Protein AF-A0A2K5QHI3-F1 (afdb_monomer_lite)

Structure (mmCIF, N/CA/C/O backbone):
data_AF-A0A2K5QHI3-F1
#
_entry.id   AF-A0A2K5QHI3-F1
#
loop_
_atom_site.group_PDB
_atom_site.id
_atom_site.type_symbol
_atom_site.label_atom_id
_atom_site.label_alt_id
_atom_site.label_comp_id
_atom_site.label_asym_id
_atom_site.label_entity_id
_atom_site.label_seq_id
_atom_site.pdbx_PDB_ins_code
_atom_site.Cartn_x
_atom_site.Cartn_y
_atom_site.Cartn_z
_atom_site.occupancy
_atom_site.B_iso_or_equiv
_atom_site.auth_seq_id
_atom_site.auth_comp_id
_atom_site.auth_asym_id
_atom_site.auth_atom_id
_atom_site.pdbx_PDB_model_num
ATOM 1 N N . GLY A 1 1 ? 65.415 -45.381 -65.320 1.00 35.25 1 GLY A N 1
ATOM 2 C CA . GLY A 1 1 ? 64.115 -45.342 -66.019 1.00 35.25 1 GLY A CA 1
ATOM 3 C C . GLY A 1 1 ?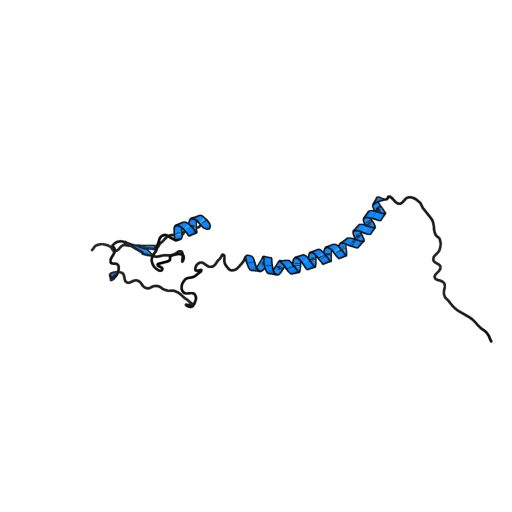 63.201 -44.459 -65.201 1.00 35.25 1 GLY A C 1
ATOM 4 O O . GLY A 1 1 ? 63.274 -44.567 -63.990 1.00 35.25 1 GLY A O 1
ATOM 5 N N . SER A 1 2 ? 62.505 -43.468 -65.769 1.00 30.81 2 SER A N 1
ATOM 6 C CA . SER A 1 2 ? 61.352 -43.674 -66.675 1.00 30.81 2 SER A CA 1
ATOM 7 C C . SER A 1 2 ? 60.269 -44.454 -65.902 1.00 30.81 2 SER A C 1
ATOM 9 O O . SER A 1 2 ? 60.584 -45.538 -65.431 1.00 30.81 2 SER A O 1
ATOM 11 N N . LEU A 1 3 ? 59.031 -44.004 -65.668 1.00 31.75 3 LEU A N 1
ATOM 12 C CA . LEU A 1 3 ? 58.105 -43.295 -66.554 1.00 31.75 3 LEU A CA 1
ATOM 13 C C . LEU A 1 3 ? 56.813 -42.960 -65.751 1.00 31.75 3 LEU A C 1
ATOM 15 O O . LEU A 1 3 ? 56.344 -43.831 -65.028 1.00 31.75 3 LEU A O 1
ATOM 19 N N . SER A 1 4 ? 56.295 -41.731 -65.911 1.00 35.56 4 SER A N 1
ATOM 20 C CA . SER A 1 4 ? 54.881 -41.305 -66.125 1.00 35.56 4 SER A CA 1
ATOM 21 C C . SER A 1 4 ? 53.744 -41.657 -65.134 1.00 35.56 4 SER A C 1
ATOM 23 O O . SER A 1 4 ? 53.635 -42.779 -64.663 1.00 35.56 4 SER A O 1
ATOM 25 N N . SER A 1 5 ? 53.004 -40.639 -64.649 1.00 37.91 5 SER A N 1
ATOM 26 C CA . SER A 1 5 ? 51.679 -40.111 -65.109 1.00 37.91 5 SER A CA 1
ATOM 27 C C . SER A 1 5 ? 50.505 -40.994 -64.644 1.00 37.91 5 SER A C 1
ATOM 29 O O . SER A 1 5 ? 50.601 -42.208 -64.668 1.00 37.91 5 SER A O 1
ATOM 31 N N . GLU A 1 6 ? 49.453 -40.474 -64.005 1.00 40.00 6 GLU A N 1
ATOM 32 C CA . GLU A 1 6 ? 48.349 -39.739 -64.635 1.00 40.00 6 GLU A CA 1
ATOM 33 C C . GLU A 1 6 ? 47.723 -38.718 -63.656 1.00 40.00 6 GLU A C 1
ATOM 35 O O . GLU A 1 6 ? 47.179 -39.075 -62.609 1.00 40.00 6 GLU A O 1
ATOM 40 N N . LEU A 1 7 ? 47.772 -37.435 -64.028 1.00 38.41 7 LEU A N 1
ATOM 41 C CA . LEU A 1 7 ? 46.870 -36.387 -63.548 1.00 38.41 7 LEU A CA 1
ATOM 42 C C . LEU A 1 7 ? 45.583 -36.462 -64.385 1.00 38.41 7 LEU A C 1
ATOM 44 O O . LEU A 1 7 ? 45.653 -36.369 -65.607 1.00 38.41 7 LEU A O 1
ATOM 48 N N . PHE A 1 8 ? 44.415 -36.529 -63.747 1.00 31.91 8 PHE A N 1
ATOM 49 C CA . PHE A 1 8 ? 43.147 -36.216 -64.413 1.00 31.91 8 PHE A CA 1
ATOM 50 C C . PHE A 1 8 ? 42.975 -34.689 -64.497 1.00 31.91 8 PHE A C 1
ATOM 52 O O . PHE A 1 8 ? 42.973 -34.033 -63.452 1.00 31.91 8 PHE A O 1
ATOM 59 N N . PRO A 1 9 ? 42.787 -34.092 -65.688 1.00 40.31 9 PRO A N 1
ATOM 60 C CA . PRO A 1 9 ? 42.396 -32.699 -65.797 1.00 40.31 9 PRO A CA 1
ATOM 61 C C . PRO A 1 9 ? 40.869 -32.608 -65.714 1.00 40.31 9 PRO A C 1
ATOM 63 O O . PRO A 1 9 ? 40.151 -33.090 -66.590 1.00 40.31 9 PRO A O 1
ATOM 66 N N . VAL A 1 10 ? 40.351 -31.952 -64.675 1.00 42.59 10 VAL A N 1
ATOM 67 C CA . VAL A 1 10 ? 38.985 -31.421 -64.724 1.00 42.59 10 VAL A CA 1
ATOM 68 C C . VAL A 1 10 ? 39.030 -30.228 -65.672 1.00 42.59 10 VAL A C 1
ATOM 70 O O . VAL A 1 10 ? 39.471 -29.137 -65.319 1.00 42.59 10 VAL A O 1
ATOM 73 N N . SER A 1 11 ? 38.647 -30.488 -66.918 1.00 38.56 11 SER A N 1
ATOM 74 C CA . SER A 1 11 ? 38.467 -29.492 -67.966 1.00 38.56 11 SER A CA 1
ATOM 75 C C . SER A 1 11 ? 37.352 -28.527 -67.556 1.00 38.56 11 SER A C 1
ATOM 77 O O . SER A 1 11 ? 36.169 -28.846 -67.671 1.00 38.56 11 SER A O 1
ATOM 79 N N . PHE A 1 12 ? 37.723 -27.355 -67.037 1.00 36.59 12 PHE A N 1
ATOM 80 C CA . PHE A 1 12 ? 36.816 -26.218 -66.916 1.00 36.59 12 PHE A CA 1
ATOM 81 C C . PHE A 1 12 ? 36.959 -25.388 -68.193 1.00 36.59 12 PHE A C 1
ATOM 83 O O . PHE A 1 12 ? 37.928 -24.655 -68.391 1.00 36.59 12 PHE A O 1
ATOM 90 N N . CYS A 1 13 ? 36.026 -25.615 -69.111 1.00 35.91 13 CYS A N 1
ATOM 91 C CA . CYS A 1 13 ? 35.947 -24.946 -70.396 1.00 35.91 13 CYS A CA 1
ATOM 92 C C . CYS A 1 13 ? 35.550 -23.473 -70.212 1.00 35.91 13 CYS A C 1
ATOM 94 O O . CYS A 1 13 ? 34.559 -23.183 -69.551 1.00 35.91 13 CYS A O 1
ATOM 96 N N . GLY A 1 14 ? 36.312 -22.584 -70.854 1.00 35.03 14 GLY A N 1
ATOM 97 C CA . GLY A 1 14 ? 35.778 -21.407 -71.541 1.00 35.03 14 GLY A CA 1
ATOM 98 C C . GLY A 1 14 ? 35.283 -20.252 -70.677 1.00 35.03 14 GLY A C 1
ATOM 99 O O . GLY A 1 14 ? 34.148 -20.230 -70.216 1.00 35.03 14 GLY A O 1
ATOM 100 N N . ALA A 1 15 ? 36.114 -19.217 -70.581 1.00 47.47 15 ALA A N 1
ATOM 101 C CA . ALA A 1 15 ? 35.646 -17.861 -70.354 1.00 47.47 15 ALA A CA 1
ATOM 102 C C . ALA A 1 15 ? 34.731 -17.414 -71.510 1.00 47.47 15 ALA A C 1
ATOM 104 O O . ALA A 1 15 ? 35.136 -17.505 -72.664 1.00 47.47 15 ALA A O 1
ATOM 105 N N . GLU A 1 16 ? 33.565 -16.851 -71.197 1.00 36.62 16 GLU A N 1
ATOM 106 C CA . GLU A 1 16 ? 32.873 -15.899 -72.069 1.00 36.62 16 GLU A CA 1
ATOM 107 C C . GLU A 1 16 ? 32.536 -14.655 -71.243 1.00 36.62 16 GLU A C 1
ATOM 109 O O . GLU A 1 16 ? 31.684 -14.645 -70.353 1.00 36.62 16 GLU A O 1
ATOM 114 N N . LEU A 1 17 ? 33.297 -13.600 -71.530 1.00 46.66 17 LEU A N 1
ATOM 115 C CA . LEU A 1 17 ? 33.078 -12.230 -71.098 1.00 46.66 17 LEU A CA 1
ATOM 116 C C . LEU A 1 17 ? 31.817 -11.688 -71.789 1.00 46.66 17 LEU A C 1
ATOM 118 O O . LEU A 1 17 ? 31.891 -11.055 -72.837 1.00 46.66 17 LEU A O 1
ATOM 122 N N . GLY A 1 18 ? 30.653 -11.921 -71.183 1.00 37.00 18 GLY A N 1
ATOM 123 C CA . GLY A 1 18 ? 29.400 -11.245 -71.519 1.00 37.00 18 GLY A CA 1
ATOM 124 C C . GLY A 1 18 ? 29.190 -10.027 -70.622 1.00 37.00 18 GLY A C 1
ATOM 125 O O . GLY A 1 18 ? 28.645 -10.140 -69.524 1.00 37.00 18 GLY A O 1
ATOM 126 N N . ALA A 1 19 ? 29.654 -8.860 -71.067 1.00 48.75 19 ALA A N 1
ATOM 127 C CA . ALA A 1 19 ? 29.453 -7.585 -70.390 1.00 48.75 19 ALA A CA 1
ATOM 128 C C . ALA A 1 19 ? 27.962 -7.203 -70.368 1.00 48.75 19 ALA A C 1
ATOM 130 O O . ALA A 1 19 ? 27.366 -6.886 -71.393 1.00 48.75 19 ALA A O 1
ATOM 131 N N . GLY A 1 20 ? 27.375 -7.223 -69.172 1.00 52.91 20 GLY A N 1
ATOM 132 C CA . GLY A 1 20 ? 26.003 -6.783 -68.921 1.00 52.91 20 GLY A CA 1
ATOM 133 C C . GLY A 1 20 ? 25.566 -6.970 -67.470 1.00 52.91 20 GLY A C 1
ATOM 134 O O . GLY A 1 20 ? 24.401 -7.254 -67.215 1.00 52.91 20 GLY A O 1
ATOM 135 N N . GLN A 1 21 ? 26.485 -6.884 -66.503 1.00 49.38 21 GLN A N 1
ATOM 136 C CA . GLN A 1 21 ? 26.127 -7.020 -65.091 1.00 49.38 21 GLN A CA 1
ATOM 137 C C . GLN A 1 21 ? 25.792 -5.645 -64.518 1.00 49.38 21 GLN A C 1
ATOM 139 O O . GLN A 1 21 ? 26.664 -4.808 -64.292 1.00 49.38 21 GLN A O 1
ATOM 144 N N . SER A 1 22 ? 24.493 -5.421 -64.328 1.00 55.78 22 SER A N 1
ATOM 145 C CA . SER A 1 22 ? 23.953 -4.289 -63.584 1.00 55.78 22 SER A CA 1
ATOM 146 C C . SER A 1 22 ? 24.679 -4.166 -62.242 1.00 55.78 22 SER A C 1
ATOM 148 O O . SER A 1 22 ? 24.716 -5.119 -61.465 1.00 55.78 22 SER A O 1
ATOM 150 N N . LEU A 1 23 ? 25.238 -2.988 -61.948 1.00 55.97 23 LEU A N 1
ATOM 151 C CA . LEU A 1 23 ? 25.932 -2.674 -60.689 1.00 55.97 23 LEU A CA 1
ATOM 152 C C . LEU A 1 23 ? 25.115 -3.095 -59.447 1.00 55.97 23 LEU A C 1
ATOM 154 O O . LEU A 1 23 ? 25.671 -3.431 -58.405 1.00 55.97 23 LEU A O 1
ATOM 158 N N . SER A 1 24 ? 23.787 -3.137 -59.584 1.00 61.69 24 SER A N 1
ATOM 159 C CA . SER A 1 24 ? 22.830 -3.565 -58.565 1.00 61.69 24 SER A CA 1
ATOM 160 C C . SER A 1 24 ? 22.966 -5.036 -58.149 1.00 61.69 24 SER A C 1
ATOM 162 O O . SER A 1 24 ? 22.747 -5.347 -56.981 1.00 61.69 24 SER A O 1
ATOM 164 N N . SER A 1 25 ? 23.318 -5.955 -59.056 1.00 59.97 25 SER A N 1
ATOM 165 C CA . SER A 1 25 ? 23.338 -7.398 -58.757 1.00 59.97 25 SER A CA 1
ATOM 166 C C . SER A 1 25 ? 24.588 -7.837 -57.991 1.00 59.97 25 SER A C 1
ATOM 168 O O . SER A 1 25 ? 24.507 -8.731 -57.148 1.00 59.97 25 SER A O 1
ATOM 170 N N . LEU A 1 26 ? 25.729 -7.184 -58.238 1.00 60.31 26 LEU A N 1
ATOM 171 C CA . LEU A 1 26 ? 26.976 -7.410 -57.493 1.00 60.31 26 LEU A CA 1
ATOM 172 C C . LEU A 1 26 ? 26.860 -6.889 -56.055 1.00 60.31 26 LEU A C 1
ATOM 174 O O . LEU A 1 26 ? 27.150 -7.621 -55.111 1.00 60.31 26 LEU A O 1
ATOM 178 N N . VAL A 1 27 ? 26.317 -5.678 -55.885 1.00 64.50 27 VAL A N 1
ATOM 179 C CA . VAL A 1 27 ? 26.067 -5.078 -54.563 1.00 64.50 27 VAL A CA 1
ATOM 180 C C . VAL A 1 27 ? 25.070 -5.911 -53.749 1.00 64.50 27 VAL A C 1
ATOM 182 O O . VAL A 1 27 ? 25.258 -6.105 -52.549 1.00 64.50 27 VAL A O 1
ATOM 185 N N . PHE A 1 28 ? 24.035 -6.458 -54.396 1.00 72.31 28 PHE A N 1
ATOM 186 C CA . PHE A 1 28 ? 23.046 -7.314 -53.740 1.00 72.31 28 PHE A CA 1
ATOM 187 C C . PHE A 1 28 ? 23.656 -8.633 -53.244 1.00 72.31 28 PHE A C 1
ATOM 189 O O . PHE A 1 28 ? 23.430 -9.028 -52.099 1.00 72.31 28 PHE A O 1
ATOM 196 N N . SER A 1 29 ? 24.484 -9.293 -54.062 1.00 71.38 29 SER A N 1
ATOM 197 C CA . SER A 1 29 ? 25.128 -10.555 -53.675 1.00 71.38 29 SER A CA 1
ATOM 198 C C . SER A 1 29 ? 26.145 -10.387 -52.542 1.00 71.38 29 SER A C 1
ATOM 200 O O . SER A 1 29 ? 26.306 -11.302 -51.730 1.00 71.38 29 SER A O 1
ATOM 202 N N . GLU A 1 30 ? 26.836 -9.250 -52.469 1.00 73.88 30 GLU A N 1
ATOM 203 C CA . GLU A 1 30 ? 27.750 -8.950 -51.362 1.00 73.88 30 GLU A CA 1
ATOM 204 C C . GLU A 1 30 ? 26.997 -8.645 -50.063 1.00 73.88 30 GLU A C 1
ATOM 206 O O . GLU A 1 30 ? 27.368 -9.152 -49.003 1.00 73.88 30 GLU A O 1
ATOM 211 N N . TRP A 1 31 ? 25.880 -7.918 -50.140 1.00 81.19 31 TRP A N 1
ATOM 212 C CA . TRP A 1 31 ? 25.003 -7.679 -48.990 1.00 81.19 31 TRP A CA 1
ATOM 213 C C . TRP A 1 31 ? 24.407 -8.969 -48.416 1.00 81.19 31 TRP A C 1
ATOM 215 O O . TRP A 1 31 ? 24.341 -9.133 -47.196 1.00 81.19 31 TRP A O 1
ATOM 225 N N . LEU A 1 32 ? 24.037 -9.92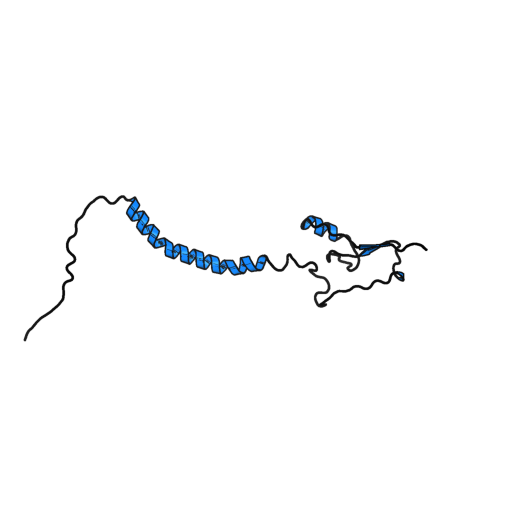6 -49.273 1.00 84.12 32 LEU A N 1
ATOM 226 C CA . LEU A 1 32 ? 23.541 -11.235 -48.838 1.00 84.12 32 LEU A CA 1
ATOM 227 C C . LEU A 1 32 ? 24.570 -12.029 -48.021 1.00 84.12 32 LEU A C 1
ATOM 229 O O . LEU A 1 32 ? 24.183 -12.749 -47.100 1.00 84.12 32 LEU A O 1
ATOM 233 N N . ARG A 1 33 ? 25.873 -11.870 -48.295 1.00 83.56 33 ARG A N 1
ATOM 234 C CA . ARG A 1 33 ? 26.938 -12.522 -47.508 1.00 83.56 33 ARG A CA 1
ATOM 235 C C . ARG A 1 33 ? 27.070 -11.965 -46.090 1.00 83.56 33 ARG A C 1
ATOM 237 O O . ARG A 1 33 ? 27.580 -12.672 -45.225 1.00 83.56 33 ARG A O 1
ATOM 244 N N . LEU A 1 34 ? 26.596 -10.747 -45.826 1.00 86.44 34 LEU A N 1
ATOM 245 C CA . LEU A 1 34 ? 26.654 -10.110 -44.503 1.00 86.44 34 LEU A CA 1
ATOM 246 C C . LEU A 1 34 ? 25.465 -10.465 -43.598 1.00 86.44 34 LEU A C 1
ATOM 248 O O . LEU A 1 34 ? 25.573 -10.371 -42.374 1.00 86.44 34 LEU A O 1
ATOM 252 N N . LEU A 1 35 ? 24.355 -10.937 -44.172 1.00 89.19 35 LEU A N 1
ATOM 253 C CA . LEU A 1 35 ? 23.163 -11.366 -43.434 1.00 89.19 35 LEU A CA 1
ATOM 254 C C . LEU A 1 35 ? 23.425 -12.399 -42.320 1.00 89.19 35 LEU A C 1
ATOM 256 O O . LEU A 1 35 ? 22.908 -12.185 -41.221 1.00 89.19 35 LEU A O 1
ATOM 260 N N . PRO A 1 36 ? 24.216 -13.479 -42.513 1.00 89.50 36 PRO A N 1
ATOM 261 C CA . PRO A 1 36 ? 24.486 -14.425 -41.429 1.00 89.50 36 PRO A CA 1
ATOM 262 C C . PRO A 1 36 ? 25.244 -13.775 -40.267 1.00 89.50 36 PRO A C 1
ATOM 264 O O . PRO A 1 36 ? 24.933 -14.046 -39.110 1.00 89.50 36 PRO A O 1
ATOM 267 N N . PHE A 1 37 ? 26.180 -12.864 -40.544 1.00 91.31 37 PHE A N 1
ATOM 268 C CA . PHE A 1 37 ? 26.930 -12.159 -39.502 1.00 91.31 37 PHE A CA 1
ATOM 269 C C . PHE A 1 37 ? 26.037 -11.198 -38.711 1.00 91.31 37 PHE A C 1
ATOM 271 O O . PHE A 1 37 ? 26.093 -11.177 -37.482 1.00 91.31 37 PHE A O 1
ATOM 278 N N . LEU A 1 38 ? 25.156 -10.460 -39.392 1.00 92.69 38 LEU A N 1
ATOM 279 C CA . LEU A 1 38 ? 24.169 -9.593 -38.743 1.00 92.69 38 LEU A CA 1
ATOM 280 C C . LEU A 1 38 ? 23.166 -10.397 -37.906 1.00 92.69 38 LEU A C 1
ATOM 282 O O . LEU A 1 38 ? 22.851 -10.002 -36.785 1.00 92.69 38 LEU A O 1
ATOM 286 N N . GLY A 1 39 ? 22.712 -11.546 -38.412 1.00 94.25 39 GLY A N 1
ATOM 287 C CA . GLY A 1 39 ? 21.828 -12.456 -37.684 1.00 94.25 39 GLY A CA 1
ATOM 288 C C . GLY A 1 39 ? 22.474 -13.003 -36.410 1.00 94.25 39 GLY A C 1
ATOM 289 O O . GLY A 1 39 ? 21.844 -13.001 -35.354 1.00 94.25 39 GLY A O 1
ATOM 290 N N . VAL A 1 40 ? 23.748 -13.402 -36.478 1.00 95.31 40 VAL A N 1
ATOM 291 C CA . VAL A 1 40 ? 24.509 -13.868 -35.307 1.00 95.31 40 VAL A CA 1
ATOM 292 C C . VAL A 1 40 ? 24.702 -12.742 -34.289 1.00 95.31 40 VAL A C 1
ATOM 294 O O . VAL A 1 40 ? 24.456 -12.955 -33.104 1.00 95.31 40 VAL A O 1
ATOM 297 N N . LEU A 1 41 ? 25.072 -11.533 -34.724 1.00 95.81 41 LEU A N 1
ATOM 298 C CA . LEU A 1 41 ? 25.224 -10.378 -33.828 1.00 95.81 41 LEU A CA 1
ATOM 299 C C . LEU A 1 41 ? 23.901 -9.999 -33.148 1.00 95.81 41 LEU A C 1
ATOM 301 O O . LEU A 1 41 ? 23.878 -9.756 -31.941 1.00 95.81 41 LEU A O 1
ATOM 305 N N . ALA A 1 42 ? 22.794 -10.007 -33.894 1.00 95.00 42 ALA A N 1
ATOM 306 C CA . ALA A 1 42 ? 21.464 -9.754 -33.351 1.00 95.00 42 ALA A CA 1
ATOM 307 C C . ALA A 1 42 ? 21.039 -10.838 -32.348 1.00 95.00 42 ALA A C 1
ATOM 309 O O . ALA A 1 42 ? 20.514 -10.512 -31.282 1.00 95.00 42 ALA A O 1
ATOM 310 N N . LEU A 1 43 ? 21.308 -12.115 -32.643 1.00 95.25 43 LEU A N 1
ATOM 311 C CA . LEU A 1 43 ? 21.000 -13.231 -31.749 1.00 95.25 43 LEU A CA 1
ATOM 312 C C . LEU A 1 43 ? 21.815 -13.157 -30.452 1.00 95.25 43 LEU A C 1
ATOM 314 O O . LEU A 1 43 ? 21.246 -13.288 -29.369 1.00 95.25 43 LEU A O 1
ATOM 318 N N . LEU A 1 44 ? 23.122 -12.900 -30.538 1.00 95.25 44 LEU A N 1
ATOM 319 C CA . LEU A 1 44 ? 23.990 -12.750 -29.367 1.00 95.25 44 LEU A CA 1
ATOM 320 C C . LEU A 1 44 ? 23.589 -11.537 -28.520 1.00 95.25 44 LEU A C 1
ATOM 322 O O . LEU A 1 44 ? 23.470 -11.656 -27.299 1.00 95.25 44 LEU A O 1
ATOM 326 N N . GLY A 1 45 ? 23.300 -10.398 -29.158 1.00 94.94 45 GLY A N 1
ATOM 327 C CA . GLY A 1 45 ? 22.779 -9.211 -28.480 1.00 94.94 45 GLY A CA 1
ATOM 328 C C . GLY A 1 45 ? 21.444 -9.482 -27.779 1.00 94.94 45 GLY A C 1
ATOM 329 O O . GLY A 1 45 ? 21.269 -9.129 -26.613 1.00 94.94 45 GLY A O 1
ATOM 330 N N . TYR A 1 46 ? 20.522 -10.184 -28.442 1.00 93.19 46 TYR A N 1
ATOM 331 C CA . TYR A 1 46 ? 19.244 -10.583 -27.852 1.00 93.19 46 TYR A CA 1
ATOM 332 C C . TYR A 1 46 ? 19.434 -11.513 -26.650 1.00 93.19 46 TYR A C 1
ATOM 334 O O . TYR A 1 46 ? 18.840 -11.270 -25.600 1.00 93.19 46 TYR A O 1
ATOM 342 N N . LEU A 1 47 ? 20.279 -12.543 -26.758 1.00 94.12 47 LEU A N 1
ATOM 343 C CA . LEU A 1 47 ? 20.554 -13.476 -25.660 1.00 94.12 47 LEU A CA 1
ATOM 344 C C . LEU A 1 47 ? 21.206 -12.780 -24.458 1.00 94.12 47 LEU A C 1
ATOM 346 O O . LEU A 1 47 ? 20.853 -13.097 -23.323 1.00 94.12 47 LEU A O 1
ATOM 350 N N . ALA A 1 48 ? 22.086 -11.803 -24.693 1.00 92.31 48 ALA A N 1
ATOM 351 C CA . ALA A 1 48 ? 22.705 -11.007 -23.634 1.00 92.31 48 ALA A CA 1
ATOM 352 C C . ALA A 1 48 ? 21.691 -10.098 -22.910 1.00 92.31 48 ALA A C 1
ATOM 354 O O . ALA A 1 48 ? 21.744 -9.950 -21.689 1.00 92.31 48 ALA A O 1
ATOM 355 N N . VAL A 1 49 ? 20.732 -9.518 -23.640 1.00 89.69 49 VAL A N 1
ATOM 356 C CA . VAL A 1 49 ? 19.752 -8.563 -23.092 1.00 89.69 49 VAL A CA 1
ATOM 357 C C . VAL A 1 49 ? 18.502 -9.259 -22.517 1.00 89.69 49 VAL A C 1
ATOM 359 O O . VAL A 1 49 ? 17.893 -8.765 -21.563 1.00 89.69 49 VAL A O 1
ATOM 362 N N . ARG A 1 50 ? 18.136 -10.446 -23.018 1.00 86.88 50 ARG A N 1
ATOM 363 C CA . ARG A 1 50 ? 16.973 -11.248 -22.589 1.00 86.88 50 ARG A CA 1
ATOM 364 C C . ARG A 1 50 ? 16.862 -11.458 -21.069 1.00 86.88 50 ARG A C 1
ATOM 366 O O . ARG A 1 50 ? 15.779 -11.192 -20.540 1.00 86.88 50 ARG A O 1
ATOM 373 N N . PRO A 1 51 ? 17.902 -11.901 -20.329 1.00 80.88 51 PRO A N 1
ATOM 374 C CA . PRO A 1 51 ? 17.771 -12.120 -18.888 1.00 80.88 51 PRO A CA 1
ATOM 375 C C . PRO A 1 51 ? 17.501 -10.817 -18.128 1.00 80.88 51 PRO A C 1
ATOM 377 O O . PRO A 1 51 ? 16.766 -10.832 -17.144 1.00 80.88 51 PRO A O 1
ATOM 380 N N . PHE A 1 52 ? 18.026 -9.682 -18.594 1.00 79.19 52 PHE A N 1
ATOM 381 C CA . PHE A 1 52 ? 17.802 -8.380 -17.967 1.00 79.19 52 PHE A CA 1
ATOM 382 C C . PHE A 1 52 ? 16.370 -7.865 -18.187 1.00 79.19 52 PHE A C 1
ATOM 384 O O . PHE A 1 52 ? 15.747 -7.348 -17.257 1.00 79.19 52 PHE A O 1
ATOM 391 N N . LEU A 1 53 ? 15.810 -8.069 -19.385 1.00 75.81 53 LEU A N 1
ATOM 392 C CA . LEU A 1 53 ? 14.436 -7.671 -19.710 1.00 75.81 53 LEU A CA 1
ATOM 393 C C . LEU A 1 53 ? 13.384 -8.501 -18.962 1.00 75.81 53 LEU A C 1
ATOM 395 O O . LEU A 1 53 ? 12.387 -7.951 -18.494 1.00 75.81 53 LEU A O 1
ATOM 399 N N . LEU A 1 54 ? 13.610 -9.809 -18.804 1.00 68.06 54 LEU A N 1
ATOM 400 C CA . LEU A 1 54 ? 12.668 -10.698 -18.115 1.00 68.06 54 LEU A CA 1
ATOM 401 C C . LEU A 1 54 ? 12.657 -10.474 -16.594 1.00 68.06 54 LEU A C 1
ATOM 403 O O . LEU A 1 54 ? 11.597 -10.504 -15.970 1.00 68.06 54 LEU A O 1
ATOM 407 N N . LYS A 1 55 ? 13.814 -10.172 -15.988 1.00 58.69 55 LYS A N 1
ATOM 408 C CA . LYS A 1 55 ? 13.944 -9.994 -14.528 1.00 58.69 55 LYS A CA 1
ATOM 409 C C . LYS A 1 55 ? 13.247 -8.738 -13.997 1.00 58.69 55 LYS A C 1
ATOM 411 O O . LYS A 1 55 ? 12.914 -8.674 -12.817 1.00 58.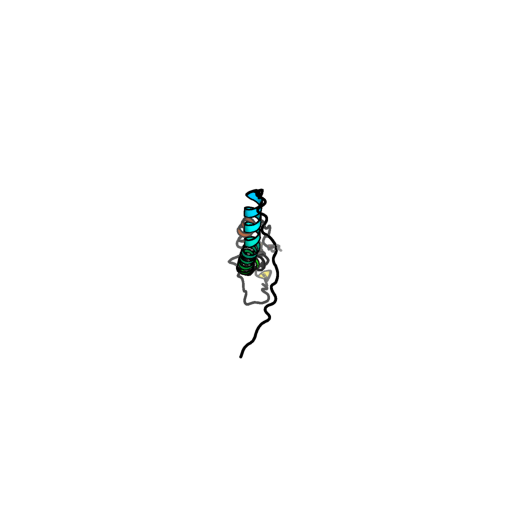69 55 LYS A O 1
ATOM 416 N N . LYS A 1 56 ? 13.031 -7.733 -14.850 1.00 54.12 56 LYS A N 1
ATOM 417 C CA . LYS A 1 56 ? 12.501 -6.427 -14.437 1.00 54.12 56 LYS A CA 1
ATOM 418 C C . LYS A 1 56 ? 10.976 -6.411 -14.262 1.00 54.12 56 LYS A C 1
ATOM 420 O O . LYS A 1 56 ? 10.480 -5.515 -13.593 1.00 54.12 56 LYS A O 1
ATOM 425 N N . LYS A 1 57 ? 10.245 -7.378 -14.839 1.00 51.62 57 LYS A N 1
ATOM 426 C CA . LYS A 1 57 ? 8.795 -7.240 -15.070 1.00 51.62 57 LYS A CA 1
ATOM 427 C C . LYS A 1 57 ? 7.877 -8.031 -14.131 1.00 51.62 57 LYS A C 1
ATOM 429 O O . LYS A 1 57 ? 6.725 -7.653 -14.002 1.00 51.62 57 LYS A O 1
ATOM 434 N N . GLN A 1 58 ? 8.314 -9.133 -13.510 1.00 51.53 58 GLN A N 1
ATOM 435 C CA . GLN A 1 58 ? 7.318 -10.106 -13.020 1.00 51.53 58 GLN A CA 1
ATOM 436 C C . GLN A 1 58 ? 7.028 -10.161 -11.517 1.00 51.53 58 GLN A C 1
ATOM 438 O O . GLN A 1 58 ? 5.940 -10.599 -11.163 1.00 51.53 58 GLN A O 1
ATOM 443 N N . GLN A 1 59 ? 7.940 -9.764 -10.624 1.00 50.84 59 GLN A N 1
ATOM 444 C CA . GLN A 1 59 ? 7.795 -10.182 -9.217 1.00 50.84 59 GLN A CA 1
ATOM 445 C C . GLN A 1 59 ? 7.513 -9.062 -8.209 1.00 50.84 59 GLN A C 1
ATOM 447 O O . GLN A 1 59 ? 7.050 -9.349 -7.111 1.00 50.84 59 GLN A O 1
ATOM 452 N N . LYS A 1 60 ? 7.783 -7.794 -8.538 1.00 54.31 60 LYS A N 1
ATOM 453 C CA . LYS A 1 60 ? 7.540 -6.684 -7.597 1.00 54.31 60 LYS A CA 1
ATOM 454 C C . LYS A 1 60 ? 6.137 -6.098 -7.710 1.00 54.31 60 LYS A C 1
ATOM 456 O O . LYS A 1 60 ? 5.604 -5.659 -6.697 1.00 54.31 60 LYS A O 1
ATOM 461 N N . ASP A 1 61 ? 5.535 -6.157 -8.893 1.00 60.53 61 ASP A N 1
ATOM 462 C CA . ASP A 1 61 ? 4.300 -5.420 -9.171 1.00 60.53 61 ASP A CA 1
ATOM 463 C C . ASP A 1 61 ? 3.055 -6.076 -8.553 1.00 60.53 61 ASP A C 1
ATOM 465 O O . ASP A 1 61 ? 2.077 -5.392 -8.276 1.00 60.53 61 ASP A O 1
ATOM 469 N N . SER A 1 62 ? 3.097 -7.381 -8.257 1.00 78.44 62 SER A N 1
ATOM 470 C CA . SER A 1 62 ? 1.983 -8.096 -7.612 1.00 78.44 62 SER A CA 1
ATOM 471 C C . SER A 1 62 ? 2.062 -8.144 -6.082 1.00 78.44 62 SER A C 1
ATOM 473 O O . SER A 1 62 ? 1.101 -8.550 -5.425 1.00 78.44 62 SER A O 1
ATOM 475 N N . LEU A 1 63 ? 3.188 -7.750 -5.477 1.00 89.62 63 LEU A N 1
ATOM 476 C CA . LEU A 1 63 ? 3.356 -7.829 -4.027 1.00 89.62 63 LEU A CA 1
ATOM 477 C C . LEU A 1 63 ? 2.625 -6.679 -3.326 1.00 89.62 63 LEU A C 1
ATOM 479 O O . LEU A 1 63 ? 3.062 -5.529 -3.342 1.00 89.62 63 LEU A O 1
ATOM 483 N N . ILE A 1 64 ? 1.546 -7.017 -2.618 1.00 93.25 64 ILE A N 1
ATOM 484 C CA . ILE A 1 64 ? 0.775 -6.049 -1.829 1.00 93.25 64 ILE A CA 1
ATOM 485 C C . ILE A 1 64 ? 1.619 -5.527 -0.664 1.00 93.25 64 ILE A C 1
ATOM 487 O O . ILE A 1 64 ? 1.816 -4.324 -0.537 1.00 93.25 64 ILE A O 1
ATOM 491 N N . ASN A 1 65 ? 2.169 -6.406 0.174 1.00 94.19 65 ASN A N 1
ATOM 492 C CA . ASN A 1 65 ? 3.065 -6.017 1.262 1.00 94.19 65 ASN A CA 1
ATOM 493 C C . ASN A 1 65 ? 4.509 -5.922 0.746 1.00 94.19 65 ASN A C 1
ATOM 495 O O . ASN A 1 65 ? 5.043 -6.918 0.263 1.00 94.19 65 ASN A O 1
ATOM 499 N N . LEU A 1 66 ? 5.167 -4.767 0.879 1.00 92.25 66 LEU A N 1
ATOM 500 C CA . LEU A 1 66 ? 6.554 -4.579 0.427 1.00 92.25 66 LEU A CA 1
ATOM 501 C C . LEU A 1 66 ? 7.589 -4.657 1.556 1.00 92.25 66 LEU A C 1
ATOM 503 O O . LEU A 1 66 ? 8.714 -5.077 1.301 1.00 92.25 66 LEU A O 1
ATOM 507 N N . LYS A 1 67 ? 7.238 -4.247 2.783 1.00 92.56 67 LYS A N 1
ATOM 508 C CA . LYS A 1 67 ? 8.221 -3.999 3.858 1.00 92.56 67 LYS A CA 1
ATOM 509 C C . LYS A 1 67 ? 7.823 -4.500 5.248 1.00 92.56 67 LYS A C 1
ATOM 511 O O . LYS A 1 67 ? 8.690 -4.615 6.099 1.00 92.56 67 LYS A O 1
ATOM 516 N N . ILE A 1 68 ? 6.544 -4.753 5.506 1.00 94.75 68 ILE A N 1
ATOM 517 C CA . ILE A 1 68 ? 6.046 -5.012 6.862 1.00 94.75 68 ILE A CA 1
ATOM 5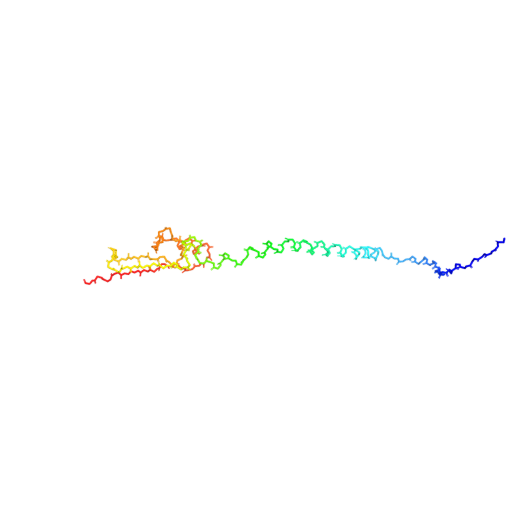18 C C . ILE A 1 68 ? 6.269 -6.491 7.205 1.00 94.75 68 ILE A C 1
ATOM 520 O O . ILE A 1 68 ? 5.770 -7.339 6.470 1.00 94.75 68 ILE A O 1
ATOM 524 N N . GLN A 1 69 ? 6.986 -6.783 8.298 1.00 92.75 69 GLN A N 1
ATOM 525 C CA . GLN A 1 69 ? 7.147 -8.118 8.911 1.00 92.75 69 GLN A CA 1
ATOM 526 C C . GLN A 1 69 ? 7.339 -9.252 7.885 1.00 92.75 69 GLN A C 1
ATOM 528 O O . GLN A 1 69 ? 6.495 -10.134 7.734 1.00 92.75 69 GLN A O 1
ATOM 533 N N . LYS A 1 70 ? 8.426 -9.193 7.111 1.00 95.62 70 LYS A N 1
ATOM 534 C CA . LYS A 1 70 ? 8.691 -10.143 6.013 1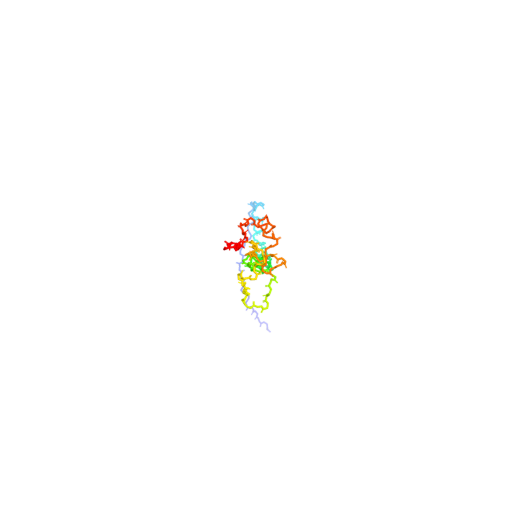.00 95.62 70 LYS A CA 1
ATOM 535 C C . LYS A 1 70 ? 9.215 -11.493 6.482 1.00 95.62 70 LYS A C 1
ATOM 537 O O . LYS A 1 70 ? 9.103 -12.473 5.755 1.00 95.62 70 LYS A O 1
ATOM 542 N N . GLU A 1 71 ? 9.756 -11.521 7.686 1.00 94.81 71 GLU A N 1
ATOM 543 C CA . GLU A 1 71 ? 10.146 -12.701 8.439 1.00 94.81 71 GLU A CA 1
ATOM 544 C C . GLU A 1 71 ? 8.940 -13.547 8.873 1.00 94.81 71 GLU A C 1
ATOM 546 O O . GLU A 1 71 ? 9.070 -14.757 9.045 1.00 94.81 71 GLU A O 1
ATOM 551 N N . ASN A 1 72 ? 7.758 -12.937 9.008 1.00 92.75 72 ASN A N 1
ATOM 552 C CA . ASN A 1 72 ? 6.541 -13.643 9.378 1.00 92.75 72 ASN A CA 1
ATOM 553 C C . ASN A 1 72 ? 5.849 -14.201 8.116 1.00 92.75 72 ASN A C 1
ATOM 555 O O . ASN A 1 72 ? 5.452 -13.416 7.248 1.00 92.75 72 ASN A O 1
ATOM 559 N N . PRO A 1 73 ? 5.640 -15.530 8.005 1.00 93.94 73 PRO A N 1
ATOM 560 C CA . PRO A 1 73 ? 4.967 -16.122 6.848 1.00 93.94 73 PRO A CA 1
ATOM 561 C C . PRO A 1 73 ? 3.520 -15.635 6.683 1.00 93.94 73 PRO A C 1
ATOM 563 O O . PRO A 1 73 ? 2.996 -15.635 5.568 1.00 93.94 73 PRO A O 1
ATOM 566 N N . LYS A 1 74 ? 2.866 -15.205 7.772 1.00 95.44 74 LYS A N 1
ATOM 567 C CA . LYS A 1 74 ? 1.510 -14.654 7.761 1.00 95.44 74 LYS A CA 1
ATOM 568 C C . LYS A 1 74 ? 1.331 -13.622 8.874 1.00 95.44 74 LYS A C 1
ATOM 570 O O . LYS A 1 74 ? 1.133 -13.958 10.037 1.00 95.44 74 LYS A O 1
ATOM 575 N N . VAL A 1 75 ? 1.317 -12.352 8.491 1.00 96.12 75 VAL A N 1
ATOM 576 C CA . VAL A 1 75 ? 1.066 -11.244 9.419 1.00 96.12 75 VAL A CA 1
ATOM 577 C C . VAL A 1 75 ? -0.433 -11.150 9.714 1.00 96.12 75 VAL A C 1
ATOM 579 O O . VAL A 1 75 ? -1.240 -10.969 8.800 1.00 96.12 75 VAL A O 1
ATOM 582 N N . VAL A 1 76 ? -0.794 -11.277 10.990 1.00 95.69 76 VAL A N 1
ATOM 583 C CA . VAL A 1 76 ? -2.157 -11.134 11.521 1.00 95.69 76 VAL A CA 1
ATOM 584 C C . VAL A 1 76 ? -2.098 -10.155 12.691 1.00 95.69 76 VAL A C 1
ATOM 586 O O . VAL A 1 76 ? -1.177 -10.222 13.501 1.00 95.69 76 VAL A O 1
ATOM 589 N N . ASN A 1 77 ? -3.062 -9.239 12.771 1.00 93.88 77 ASN A N 1
ATOM 590 C CA . ASN A 1 77 ? -3.192 -8.294 13.876 1.00 93.88 77 ASN A CA 1
ATOM 591 C C . ASN A 1 77 ? -4.546 -8.499 14.550 1.00 93.88 77 ASN A C 1
ATOM 593 O O . ASN A 1 77 ? -5.582 -8.402 13.894 1.00 93.88 77 ASN A O 1
ATOM 597 N N . GLU A 1 78 ? -4.516 -8.767 15.849 1.00 92.44 78 GLU A N 1
ATOM 598 C CA . GLU A 1 78 ? -5.700 -8.900 16.694 1.00 92.44 78 GLU A CA 1
ATOM 599 C C . GLU A 1 78 ? -5.989 -7.560 17.367 1.00 92.44 78 GLU A C 1
ATOM 601 O O . GLU A 1 78 ? -5.069 -6.874 17.811 1.00 92.44 78 GLU A O 1
ATOM 606 N N . ILE A 1 79 ? -7.263 -7.170 17.392 1.00 89.19 79 ILE A N 1
ATOM 607 C CA . ILE A 1 79 ? -7.729 -5.909 17.966 1.00 89.19 79 ILE A CA 1
ATOM 608 C C . ILE A 1 79 ? -8.935 -6.221 18.845 1.00 89.19 79 ILE A C 1
ATOM 610 O O . ILE A 1 79 ? -9.960 -6.682 18.342 1.00 89.19 79 ILE A O 1
ATOM 614 N N . ASN A 1 80 ? -8.817 -5.923 20.134 1.00 87.19 80 ASN A N 1
ATOM 615 C CA . ASN A 1 80 ? -9.934 -5.981 21.067 1.00 87.19 80 ASN A CA 1
ATOM 616 C C . ASN A 1 80 ? -10.809 -4.736 20.891 1.00 87.19 80 ASN A C 1
ATOM 618 O O . ASN A 1 80 ? -10.308 -3.618 20.742 1.00 87.19 80 ASN A O 1
ATOM 622 N N . ILE A 1 81 ? -12.126 -4.921 20.890 1.00 85.12 81 ILE A N 1
ATOM 623 C CA . ILE A 1 81 ? -13.086 -3.828 20.664 1.00 85.12 81 ILE A CA 1
ATOM 624 C C . ILE A 1 81 ? -13.183 -2.941 21.917 1.00 85.12 81 ILE A C 1
ATOM 626 O O . ILE A 1 81 ? -13.500 -1.752 21.843 1.00 85.12 81 ILE A O 1
ATOM 630 N N . GLU A 1 82 ? -12.885 -3.515 23.075 1.00 80.75 82 GLU A N 1
ATOM 631 C CA . GLU A 1 82 ? -12.905 -2.886 24.390 1.00 80.75 82 GLU A CA 1
ATOM 632 C C . GLU A 1 82 ? -11.814 -1.816 24.498 1.00 80.75 82 GLU A C 1
ATOM 634 O O . GLU A 1 82 ? -12.097 -0.709 24.961 1.00 80.75 82 GLU A O 1
ATOM 639 N N . ASP A 1 83 ? -10.629 -2.122 23.961 1.00 78.88 83 ASP A N 1
ATOM 640 C CA . ASP A 1 83 ? -9.420 -1.287 23.980 1.00 78.88 83 ASP A CA 1
ATOM 641 C C . ASP A 1 83 ? -9.468 -0.124 22.973 1.00 78.88 83 ASP A C 1
ATOM 643 O O . ASP A 1 83 ? -8.560 0.710 22.909 1.00 78.88 83 ASP A O 1
ATOM 647 N N . LEU A 1 84 ? -10.532 -0.032 22.168 1.00 80.81 84 LEU A N 1
ATOM 648 C CA . LEU A 1 84 ? -10.776 1.118 21.305 1.00 80.81 84 LEU A CA 1
ATOM 649 C C . LEU A 1 84 ? -11.150 2.330 22.172 1.00 80.81 84 LEU A C 1
ATOM 651 O O . LEU A 1 84 ? -12.324 2.606 22.420 1.00 80.81 84 LEU A O 1
ATOM 655 N N . CYS A 1 85 ? -10.131 3.077 22.608 1.00 70.44 85 CYS A N 1
ATOM 656 C CA . CYS A 1 85 ? -10.290 4.330 23.355 1.00 70.44 85 CYS A CA 1
ATOM 657 C C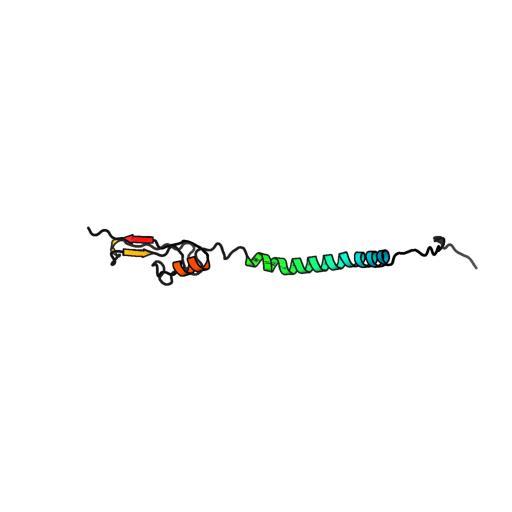 . CYS A 1 85 ? -11.018 5.415 22.545 1.00 70.44 85 CYS A C 1
ATOM 659 O O . CYS A 1 85 ? -11.592 6.342 23.110 1.00 70.44 85 CYS A O 1
ATOM 661 N N . LEU A 1 86 ? -10.970 5.324 21.213 1.00 73.12 86 LEU A N 1
ATOM 662 C CA . LEU A 1 86 ? -11.612 6.263 20.300 1.00 73.12 86 LEU A CA 1
ATOM 663 C C . LEU A 1 86 ? -12.935 5.686 19.788 1.00 73.12 86 LEU A C 1
ATOM 665 O O . LEU A 1 86 ? -13.009 4.519 19.406 1.00 73.12 86 LEU A O 1
ATOM 669 N N . THR A 1 87 ? -13.955 6.539 19.663 1.00 80.19 87 THR A N 1
ATOM 670 C CA . THR A 1 87 ? -15.254 6.194 19.044 1.00 80.19 87 THR A CA 1
ATOM 671 C C . THR A 1 87 ? -15.110 5.717 17.597 1.00 80.19 87 THR A C 1
ATOM 673 O O . THR A 1 87 ? -15.969 5.004 17.073 1.00 80.19 87 THR A O 1
ATOM 676 N N . LYS A 1 88 ? -14.003 6.085 16.942 1.00 86.31 88 LYS A N 1
ATOM 677 C CA . LYS A 1 88 ? -13.667 5.717 15.572 1.00 86.31 88 LYS A CA 1
ATOM 678 C C . LYS A 1 88 ? -12.175 5.419 15.454 1.00 86.31 88 LYS A C 1
ATOM 680 O O . LYS A 1 88 ? -11.349 6.288 15.718 1.00 86.31 88 LYS A O 1
ATOM 685 N N . ALA A 1 89 ? -11.839 4.231 14.966 1.00 91.62 89 ALA A N 1
ATOM 686 C CA . ALA A 1 89 ? -10.477 3.838 14.623 1.00 91.62 89 ALA A CA 1
ATOM 687 C C . ALA A 1 89 ? -10.385 3.455 13.143 1.00 91.62 89 ALA A C 1
ATOM 689 O O . ALA A 1 89 ? -11.335 2.930 12.559 1.00 91.62 89 ALA A O 1
ATOM 690 N N . ALA A 1 90 ? -9.239 3.732 12.524 1.00 95.06 90 ALA A N 1
ATOM 691 C CA . ALA A 1 90 ? -8.971 3.413 11.128 1.00 95.06 90 ALA A CA 1
ATOM 692 C C . ALA A 1 90 ? -7.784 2.451 11.030 1.00 95.06 90 ALA A C 1
ATOM 694 O O . ALA A 1 90 ? -6.694 2.765 11.504 1.00 95.06 90 ALA A O 1
ATOM 695 N N . TYR A 1 91 ? -7.980 1.316 10.365 1.00 96.12 91 TYR A N 1
ATOM 696 C CA . TYR A 1 91 ? -6.974 0.272 10.178 1.00 96.12 91 TYR A CA 1
ATOM 697 C C . TYR A 1 91 ? -6.526 0.176 8.723 1.00 96.12 91 TYR A C 1
ATOM 699 O O . TYR A 1 91 ? -7.310 0.344 7.782 1.00 96.12 91 TYR A O 1
ATOM 707 N N . CYS A 1 92 ? -5.233 -0.061 8.532 1.00 97.88 92 CYS A N 1
ATOM 708 C CA . CYS A 1 92 ? -4.596 -0.103 7.227 1.00 97.88 92 CYS A CA 1
ATOM 709 C C . CYS A 1 92 ? -4.984 -1.371 6.457 1.00 97.88 92 CYS A C 1
ATOM 711 O O . CYS A 1 92 ? -4.890 -2.479 6.974 1.00 97.88 92 CYS A O 1
ATOM 713 N N . ARG A 1 93 ? -5.336 -1.208 5.175 1.00 97.69 93 ARG A N 1
ATOM 714 C CA . ARG A 1 93 ? -5.493 -2.321 4.218 1.00 97.69 93 ARG A CA 1
ATOM 715 C C . ARG A 1 93 ? -4.510 -2.266 3.046 1.00 97.69 93 ARG A C 1
ATOM 717 O O . ARG A 1 93 ? -4.428 -3.208 2.272 1.00 97.69 93 ARG A O 1
ATOM 724 N N . CYS A 1 94 ? -3.749 -1.177 2.920 1.00 97.00 94 CYS A N 1
ATOM 725 C CA . CYS A 1 94 ? -2.830 -0.963 1.800 1.00 97.00 94 CYS A CA 1
ATOM 726 C C . CYS A 1 94 ? -1.398 -1.457 2.061 1.00 97.00 94 CYS A C 1
ATOM 728 O O . CYS A 1 94 ? -0.582 -1.448 1.146 1.00 97.00 94 CYS A O 1
ATOM 730 N N . TRP A 1 95 ? -1.054 -1.847 3.297 1.00 97.38 95 TRP A N 1
ATOM 731 C CA . TRP A 1 95 ? 0.309 -2.255 3.683 1.00 97.38 95 TRP A CA 1
ATOM 732 C C . TRP A 1 95 ? 1.390 -1.196 3.397 1.00 97.38 95 TRP A C 1
ATOM 734 O O . TRP A 1 95 ? 2.548 -1.519 3.120 1.00 97.38 95 TRP A O 1
ATOM 744 N N . ARG A 1 96 ? 1.014 0.088 3.402 1.00 97.06 96 ARG A N 1
ATOM 745 C CA . ARG A 1 96 ? 1.937 1.229 3.240 1.00 97.06 96 ARG A CA 1
ATOM 746 C C . ARG A 1 96 ? 2.071 2.080 4.497 1.00 97.06 96 ARG A C 1
ATOM 748 O O . ARG A 1 96 ? 2.909 2.973 4.514 1.00 97.06 96 ARG A O 1
ATOM 755 N N . SER A 1 97 ? 1.250 1.824 5.514 1.00 97.19 97 SER A N 1
ATOM 756 C CA . SER A 1 97 ? 1.231 2.646 6.720 1.00 97.19 97 SER A CA 1
ATOM 757 C C . SER A 1 97 ? 2.504 2.485 7.545 1.00 97.19 97 SER A C 1
ATOM 759 O O . SER A 1 97 ? 2.992 1.368 7.718 1.00 97.19 97 SER A O 1
ATOM 761 N N . LYS A 1 98 ? 3.021 3.598 8.072 1.00 95.94 98 LYS A N 1
ATOM 762 C CA . LYS A 1 98 ? 4.155 3.601 9.007 1.00 95.94 98 LYS A CA 1
ATOM 763 C C . LYS A 1 98 ? 3.741 3.167 10.412 1.00 95.94 98 LYS A C 1
ATOM 765 O O . LYS A 1 98 ? 4.562 2.615 11.132 1.00 95.94 98 LYS A O 1
ATOM 770 N N . THR A 1 99 ? 2.481 3.389 10.779 1.00 95.19 99 THR A N 1
ATOM 771 C CA . THR A 1 99 ? 1.893 3.010 12.073 1.00 95.19 99 THR A CA 1
ATOM 772 C C . THR A 1 99 ? 1.050 1.737 11.966 1.00 95.19 99 THR A C 1
ATOM 774 O O . THR A 1 99 ? 0.094 1.551 12.717 1.00 95.19 99 THR A O 1
ATOM 777 N N . PHE A 1 100 ? 1.391 0.851 11.021 1.00 96.19 100 PHE A N 1
ATOM 778 C CA . PHE A 1 100 ? 0.693 -0.418 10.819 1.00 96.19 100 PHE A CA 1
ATOM 779 C C . PHE A 1 100 ? 0.593 -1.196 12.146 1.00 96.19 100 PHE A C 1
ATOM 781 O O . PHE A 1 100 ? 1.618 -1.363 12.811 1.00 96.19 100 PHE A O 1
ATOM 788 N N . PRO A 1 101 ? -0.603 -1.669 12.550 1.00 95.62 101 PRO A N 1
ATOM 789 C CA . PRO A 1 101 ? -1.810 -1.898 11.740 1.00 95.62 101 PRO A CA 1
ATOM 790 C C . PRO A 1 101 ? -2.765 -0.702 11.576 1.00 95.62 101 PRO A C 1
ATOM 792 O O . PRO A 1 101 ? -3.725 -0.800 10.808 1.00 95.62 101 PRO A O 1
ATOM 795 N N . ALA A 1 102 ? -2.537 0.424 12.252 1.00 95.31 102 ALA A N 1
ATOM 796 C CA . ALA A 1 102 ? -3.374 1.615 12.106 1.00 95.31 102 ALA A CA 1
ATOM 797 C C . ALA A 1 102 ? -3.196 2.270 10.724 1.00 95.31 102 ALA A C 1
ATOM 799 O O . ALA A 1 102 ? -2.219 2.027 10.018 1.00 95.31 102 ALA A O 1
ATOM 800 N N . CYS A 1 103 ? -4.166 3.085 10.306 1.00 96.88 103 CYS A N 1
ATOM 801 C CA . CYS A 1 103 ? -4.088 3.872 9.079 1.00 96.88 103 CYS A CA 1
ATOM 802 C C . CYS A 1 103 ? -3.583 5.293 9.364 1.00 96.88 103 CYS A C 1
ATOM 804 O O . CYS A 1 103 ? -4.234 6.056 10.069 1.00 96.88 103 CYS A O 1
ATOM 806 N N . ASP A 1 104 ? -2.492 5.677 8.705 1.00 96.81 104 ASP A N 1
ATOM 807 C CA . ASP A 1 104 ? -1.880 7.018 8.736 1.00 96.81 104 ASP A CA 1
ATOM 808 C C . ASP A 1 104 ? -2.157 7.854 7.471 1.00 96.81 104 ASP A C 1
ATOM 810 O O . ASP A 1 104 ? -1.560 8.907 7.273 1.00 96.81 104 ASP A O 1
ATOM 814 N N . GLY A 1 105 ? -3.017 7.373 6.567 1.00 96.75 105 GLY A N 1
ATOM 815 C CA . GLY A 1 105 ? -3.305 8.051 5.297 1.00 96.75 105 GLY A CA 1
ATOM 816 C C . GLY A 1 105 ? -2.339 7.722 4.151 1.00 96.75 105 GLY A C 1
ATOM 817 O O . GLY A 1 105 ? -2.550 8.193 3.036 1.00 96.75 105 GLY A O 1
ATOM 818 N N . SER A 1 106 ? -1.342 6.849 4.354 1.00 97.75 106 SER A N 1
ATOM 819 C CA . SER A 1 106 ? -0.377 6.456 3.305 1.00 97.75 106 SER A CA 1
ATOM 820 C C . SER A 1 106 ? -1.012 5.834 2.048 1.00 97.75 106 SER A C 1
ATOM 822 O O . SER A 1 106 ? -0.372 5.782 0.998 1.00 97.75 106 SER A O 1
ATOM 824 N N . HIS A 1 107 ? -2.265 5.369 2.127 1.00 97.44 107 HIS A N 1
ATOM 825 C CA . HIS A 1 107 ? -3.012 4.863 0.972 1.00 97.44 107 HIS A CA 1
ATOM 826 C C . HIS A 1 107 ? -3.278 5.942 -0.087 1.00 97.44 107 HIS A C 1
ATOM 828 O O . HIS A 1 107 ? -3.286 5.610 -1.262 1.00 97.44 107 HIS A O 1
ATOM 834 N N . ASN A 1 108 ? -3.406 7.219 0.294 1.00 97.94 108 ASN A N 1
ATOM 835 C CA . ASN A 1 108 ? -3.627 8.308 -0.663 1.00 97.94 108 ASN A CA 1
ATOM 836 C C . ASN A 1 108 ? -2.461 8.431 -1.648 1.00 97.94 108 ASN A C 1
ATOM 838 O O . ASN A 1 108 ? -2.662 8.419 -2.857 1.00 97.94 108 ASN A O 1
ATOM 842 N N . LYS A 1 109 ? -1.230 8.448 -1.121 1.00 97.38 109 LYS A N 1
ATOM 843 C CA . LYS A 1 109 ? -0.013 8.486 -1.940 1.00 97.38 109 LYS A CA 1
ATOM 844 C C . LYS A 1 109 ? 0.131 7.238 -2.813 1.00 97.38 109 LYS A C 1
ATOM 846 O O . LYS A 1 109 ? 0.636 7.324 -3.923 1.00 97.38 109 LYS A O 1
ATOM 851 N N . HIS A 1 110 ? -0.267 6.073 -2.303 1.00 96.38 110 HIS A N 1
ATOM 852 C CA . HIS A 1 110 ? -0.269 4.842 -3.095 1.00 96.38 110 HIS A CA 1
ATOM 853 C C . HIS A 1 110 ? -1.246 4.956 -4.268 1.00 96.38 110 HIS A C 1
ATOM 855 O O . HIS A 1 110 ? -0.810 4.807 -5.401 1.00 96.38 110 HIS A O 1
ATOM 861 N N . ASN A 1 111 ? -2.498 5.332 -4.007 1.00 97.62 111 ASN A N 1
ATOM 862 C CA . ASN A 1 111 ? -3.535 5.511 -5.025 1.00 97.62 111 ASN A CA 1
ATOM 863 C C . ASN A 1 111 ? -3.131 6.529 -6.101 1.00 97.62 111 ASN A C 1
ATOM 865 O O . ASN A 1 111 ? -3.311 6.264 -7.284 1.00 97.62 111 ASN A O 1
ATOM 869 N N . GLU A 1 112 ? -2.531 7.658 -5.713 1.00 97.56 112 GLU A N 1
ATOM 870 C CA . GLU A 1 112 ? -2.044 8.677 -6.654 1.00 97.56 112 GLU A CA 1
ATOM 871 C C . GLU A 1 112 ? -0.940 8.141 -7.582 1.00 97.56 112 GLU A C 1
ATOM 873 O O . GLU A 1 112 ? -0.940 8.422 -8.777 1.00 97.56 112 GLU A O 1
ATOM 878 N N . LEU A 1 113 ? -0.007 7.342 -7.050 1.00 95.44 113 LEU A N 1
ATOM 879 C CA . LEU A 1 113 ? 1.131 6.824 -7.815 1.00 95.44 113 LEU A CA 1
ATOM 880 C C . LEU A 1 113 ? 0.777 5.626 -8.702 1.00 95.44 113 LEU A C 1
ATOM 882 O O . LEU A 1 113 ? 1.408 5.438 -9.741 1.00 95.44 113 LEU A O 1
ATOM 886 N N . THR A 1 114 ? -0.165 4.783 -8.278 1.00 93.81 114 THR A N 1
ATOM 887 C CA . THR A 1 114 ? -0.499 3.531 -8.975 1.00 93.81 114 THR A CA 1
ATOM 888 C C . THR A 1 114 ? -1.824 3.584 -9.732 1.00 93.81 114 THR A C 1
ATOM 890 O O . THR A 1 114 ? -2.084 2.683 -10.526 1.00 93.81 114 THR A O 1
ATOM 893 N N . GLY A 1 115 ? -2.662 4.600 -9.500 1.00 95.38 115 GLY A N 1
ATOM 894 C CA . GLY A 1 115 ? -4.045 4.637 -9.989 1.00 95.38 115 GLY A CA 1
ATOM 895 C C . GLY A 1 115 ? -4.975 3.656 -9.263 1.00 95.38 115 GLY A C 1
ATOM 896 O O . GLY A 1 115 ? -6.022 3.295 -9.793 1.00 95.38 115 GLY A O 1
ATOM 897 N N . ASP A 1 116 ? -4.575 3.187 -8.078 1.00 96.06 116 ASP A N 1
ATOM 898 C CA . ASP A 1 116 ? -5.352 2.266 -7.241 1.00 96.06 116 ASP A CA 1
ATOM 899 C C . ASP A 1 116 ? -6.440 3.016 -6.441 1.00 96.06 116 ASP A C 1
ATOM 901 O O . ASP A 1 116 ? -6.464 4.246 -6.381 1.00 96.06 116 ASP A O 1
ATOM 905 N N . ASN A 1 117 ? -7.360 2.285 -5.816 1.00 97.31 117 ASN A N 1
ATOM 906 C CA . ASN A 1 117 ? -8.512 2.833 -5.094 1.00 97.31 117 ASN A CA 1
ATOM 907 C C . ASN A 1 117 ? -8.687 2.235 -3.687 1.00 97.31 117 ASN A C 1
ATOM 909 O O . ASN A 1 117 ? -9.796 2.167 -3.151 1.00 97.31 117 ASN A O 1
ATOM 913 N N . VAL A 1 118 ? -7.592 1.809 -3.057 1.00 97.62 118 VAL A N 1
ATOM 914 C CA . VAL A 1 118 ? -7.630 1.220 -1.713 1.00 97.62 118 VAL A CA 1
ATOM 915 C C . VAL A 1 118 ? -7.908 2.264 -0.627 1.00 97.62 118 VAL A C 1
ATOM 917 O O . VAL A 1 118 ? -7.547 3.434 -0.734 1.00 97.62 118 VAL A O 1
ATOM 920 N N . GLY A 1 119 ? -8.508 1.816 0.478 1.00 97.50 119 GLY A N 1
ATOM 921 C CA . GLY A 1 119 ? -8.812 2.655 1.640 1.00 97.50 119 GLY A CA 1
ATOM 922 C C . GLY A 1 119 ? -8.833 1.863 2.952 1.00 97.50 119 GLY A C 1
ATOM 923 O O . GLY A 1 119 ? -8.795 0.627 2.926 1.00 97.50 119 GLY A O 1
ATOM 924 N N . PRO A 1 120 ? -8.884 2.535 4.113 1.00 97.75 120 PRO A N 1
ATOM 925 C CA . PRO A 1 120 ? -8.821 1.883 5.418 1.00 97.75 120 PRO A CA 1
ATOM 926 C C . PRO A 1 120 ? -10.115 1.152 5.791 1.00 97.75 120 PRO A C 1
ATOM 928 O O . PRO A 1 120 ? -11.179 1.411 5.231 1.00 97.75 120 PRO A O 1
ATOM 931 N N . LEU A 1 121 ? -10.018 0.254 6.772 1.00 96.12 121 LEU A N 1
ATOM 932 C CA . LEU A 1 121 ? -11.173 -0.273 7.497 1.00 96.12 121 LEU A CA 1
ATOM 933 C C . LEU A 1 121 ? -11.482 0.661 8.668 1.00 96.12 121 LEU A C 1
ATOM 935 O O . LEU A 1 121 ? -10.612 0.909 9.498 1.00 96.12 121 LEU A O 1
ATOM 939 N N . ILE A 1 122 ? -12.707 1.176 8.738 1.00 94.00 122 ILE A N 1
ATOM 940 C CA . ILE A 1 122 ? -13.137 2.059 9.823 1.00 94.00 122 ILE A CA 1
ATOM 941 C C . ILE A 1 122 ? -13.961 1.252 10.821 1.00 94.00 122 ILE A C 1
ATOM 943 O O . ILE A 1 122 ? -15.062 0.814 10.493 1.00 94.00 122 ILE A O 1
ATOM 947 N N . LEU A 1 123 ? -13.449 1.099 12.039 1.00 92.00 123 LEU A N 1
ATOM 948 C CA . LEU A 1 123 ? -14.190 0.530 13.159 1.00 92.00 123 LEU A CA 1
ATOM 949 C C . LEU A 1 123 ? -14.816 1.668 13.960 1.00 92.00 123 LEU A C 1
ATOM 951 O O . LEU A 1 123 ? -14.132 2.624 14.327 1.00 92.00 123 LEU A O 1
ATOM 955 N N . LYS A 1 124 ? -16.126 1.584 14.197 1.00 89.75 124 LYS A N 1
ATOM 956 C CA . LYS A 1 124 ? -16.862 2.526 15.042 1.00 89.75 124 LYS A CA 1
ATOM 957 C C . LYS A 1 124 ? -17.415 1.769 16.235 1.00 89.75 124 LYS A C 1
ATOM 959 O O . LYS A 1 124 ? -18.150 0.800 16.046 1.00 89.75 124 LYS A O 1
ATOM 964 N N . LYS A 1 125 ? -17.080 2.220 17.439 1.00 86.75 125 LYS A N 1
ATOM 965 C CA . LYS A 1 125 ? -17.700 1.711 18.660 1.00 86.75 125 LYS A CA 1
ATOM 966 C C . LYS A 1 125 ? -19.073 2.363 18.778 1.00 86.75 125 LYS A C 1
ATOM 968 O O . LYS A 1 125 ? -19.180 3.586 18.716 1.00 86.75 125 LYS A O 1
ATOM 973 N N . LYS A 1 126 ? -20.126 1.550 18.870 1.00 81.62 126 LYS A N 1
ATOM 974 C CA . LYS A 1 126 ? -21.468 2.059 19.150 1.00 81.62 126 LYS A CA 1
ATOM 975 C C . LYS A 1 126 ? -21.488 2.503 20.612 1.00 81.62 126 LYS A C 1
ATOM 977 O O . LYS A 1 126 ? -21.125 1.713 21.479 1.00 81.62 126 LYS A O 1
ATOM 982 N N . GLU A 1 127 ? -21.862 3.752 20.860 1.00 73.94 127 GLU A N 1
ATOM 983 C CA . GLU A 1 127 ? -22.182 4.202 22.214 1.00 73.94 127 GLU A CA 1
ATOM 984 C C . GLU A 1 127 ? -23.440 3.444 22.658 1.00 73.94 127 GLU A C 1
ATOM 986 O O . GLU A 1 127 ? -24.434 3.403 21.923 1.00 73.94 127 GLU A O 1
ATOM 991 N N . VAL A 1 128 ? -23.322 2.728 23.778 1.00 69.94 128 VAL A N 1
ATOM 992 C CA . VAL A 1 128 ? -24.405 1.962 24.411 1.00 69.94 128 VAL A CA 1
ATOM 993 C C . VAL A 1 128 ? -25.097 2.854 25.421 1.00 69.94 128 VAL A C 1
ATOM 995 O O . VAL A 1 128 ? -24.360 3.521 26.181 1.00 69.94 128 VAL A O 1
#

InterPro domains:
  IPR018967 Iron-binding zinc finger, CDGSH type [PF09360] (72-108)
  IPR018967 Iron-binding zinc finger, CDGSH type [SM00704] (74-113)
  IPR019610 Iron sulphur domain-containing, mitoNEET, N-terminal [PF10660] (26-59)
  IPR042216 MitoNEET, CDGSH iron-sulfur domain [G3DSA:3.40.5.90] (80-128)
  IPR045131 CDGSH iron-sulfur domain-containing protein 1/2 [PTHR13680] (24-127)

Foldseek 3Di:
DDDDDDDDDPDPDDDDPDPDDDPVVVVVVVVVVCVVVVVVVVVVVCVVCVVVVVVPPPDPPPDQADDPPPVDPDDDDDDDPVPCPDQKFWADPRNQDPPPRGDPPRVVVVCVVPVDDDGTDMDGDDDD

pLDDT: mean 78.7, std 21.36, range [30.81, 97.94]

Organism: Cebus imitator (NCBI:txid2715852)

Radius of gyration: 38.41 Å; chains: 1; bounding box: 88×54×96 Å

Sequence (128 aa):
GSLSSELFPVSFCGAELGAGQSLSSLVFSEWLRLLPFLGVLALLGYLAVRPFLLKKKQQKDSLINLKIQKENPKVVNEINIEDLCLTKAAYCRCWRSKTFPACDGSHNKHNELTGDNVGPLILKKKEV

Secondary structure (DSSP, 8-state):
------PPP-------------HHHHHHHHHHHHHHHHHHHHHHHHHHHHHHHHHTTSSSTT-S-SSS-TTSSS------STT--SSEEEE-SSS--TTTTB--SHHHHHHHHH------EEEEPPP-